Protein AF-F8Q5K2-F1 (afdb_monomer_lite)

Secondary structure (DSSP, 8-state):
------PPP---SPPPP--S-HHHHHHHHHHHHHHHHHTTTTS-SHHHHHHHHHHT--SHHHHHHHHHHHHHHHHTT----HHHHHHHHHHHHTHHHHHHHHHHHHHH----TT--HHHHHHHHHHHHHHHT--HHHHHHHHHHHS-HHHHHHHHHT---PPP---

Structure (mmCIF, N/CA/C/O backbone):
data_AF-F8Q5K2-F1
#
_entry.id   AF-F8Q5K2-F1
#
loop_
_atom_site.group_PDB
_atom_site.id
_atom_site.type_symbol
_atom_site.label_atom_id
_atom_site.label_alt_id
_atom_site.label_comp_id
_atom_site.label_asym_id
_atom_site.label_entity_id
_atom_site.label_seq_id
_atom_site.pdbx_PDB_ins_code
_atom_site.Cartn_x
_atom_site.Cartn_y
_atom_site.Cartn_z
_atom_site.occupancy
_atom_site.B_iso_or_equiv
_atom_site.auth_seq_id
_atom_site.auth_comp_id
_atom_site.auth_asym_id
_atom_site.auth_atom_id
_atom_site.pdbx_PDB_model_num
ATOM 1 N N . MET A 1 1 ? -26.844 -27.153 37.821 1.00 36.22 1 MET A N 1
ATOM 2 C CA . MET A 1 1 ? -26.725 -25.944 36.978 1.00 36.22 1 MET A CA 1
ATOM 3 C C . MET A 1 1 ? -25.448 -26.079 36.167 1.00 36.22 1 MET A C 1
ATOM 5 O O . MET A 1 1 ? -24.372 -26.063 36.750 1.00 36.22 1 MET A O 1
ATOM 9 N N . SER A 1 2 ? -25.559 -26.338 34.866 1.00 37.34 2 SER A N 1
ATOM 10 C CA . SER A 1 2 ? -24.403 -26.544 33.987 1.00 37.34 2 SER A CA 1
ATOM 11 C C . SER A 1 2 ? -23.872 -25.187 33.539 1.00 37.34 2 SER A C 1
ATOM 13 O O . SER A 1 2 ? -24.561 -24.464 32.824 1.00 37.34 2 SER A O 1
ATOM 15 N N . ASN A 1 3 ? -22.671 -24.825 33.986 1.00 33.69 3 ASN A N 1
ATOM 16 C CA . ASN A 1 3 ? -22.015 -23.591 33.572 1.00 33.69 3 ASN A CA 1
ATOM 17 C C . ASN A 1 3 ? -21.376 -23.830 32.197 1.00 33.69 3 ASN A C 1
ATOM 19 O O . ASN A 1 3 ? -20.368 -24.527 32.089 1.00 33.69 3 ASN A O 1
ATOM 23 N N . ALA A 1 4 ? -21.994 -23.301 31.142 1.00 39.66 4 ALA A N 1
ATOM 24 C CA . ALA A 1 4 ? -21.427 -23.326 29.802 1.00 39.66 4 ALA A CA 1
ATOM 25 C C . ALA A 1 4 ? -20.196 -22.409 29.768 1.00 39.66 4 ALA A C 1
ATOM 27 O O . ALA A 1 4 ? -20.305 -21.183 29.822 1.00 39.66 4 ALA A O 1
ATOM 28 N N . THR A 1 5 ? -19.007 -22.999 29.690 1.00 39.06 5 THR A N 1
ATOM 29 C CA . THR A 1 5 ? -17.782 -22.281 29.355 1.00 39.06 5 THR A CA 1
ATOM 30 C C . THR A 1 5 ? -17.888 -21.805 27.910 1.00 39.06 5 THR A C 1
ATOM 32 O O . THR A 1 5 ? -17.757 -22.582 26.968 1.00 39.06 5 THR A O 1
ATOM 35 N N . ALA A 1 6 ? -18.136 -20.509 27.718 1.00 44.00 6 ALA A N 1
ATOM 36 C CA . ALA A 1 6 ? -17.991 -19.881 26.413 1.00 44.00 6 ALA A CA 1
ATOM 37 C C . ALA A 1 6 ? -16.546 -20.093 25.927 1.00 44.00 6 ALA A C 1
ATOM 39 O O . ALA A 1 6 ? -15.592 -19.590 26.529 1.00 44.00 6 ALA A O 1
ATOM 40 N N . SER A 1 7 ? -16.374 -20.872 24.858 1.00 41.06 7 SER A N 1
ATOM 41 C CA . SER A 1 7 ? -15.077 -21.081 24.220 1.00 41.06 7 SER A CA 1
ATOM 42 C C . SER A 1 7 ? -14.538 -19.737 23.730 1.00 41.06 7 SER A C 1
ATOM 44 O O . SER A 1 7 ? -15.182 -19.068 22.918 1.00 41.06 7 SER A O 1
ATOM 46 N N . LYS A 1 8 ? -13.354 -19.331 24.208 1.00 47.12 8 LYS A N 1
ATOM 47 C CA . LYS A 1 8 ? -12.631 -18.183 23.643 1.00 47.12 8 LYS A CA 1
ATOM 48 C C . LYS A 1 8 ? -12.415 -18.445 22.146 1.00 47.12 8 LYS A C 1
ATOM 50 O O . LYS A 1 8 ? -11.935 -19.529 21.817 1.00 47.12 8 LYS A O 1
ATOM 55 N N . PRO A 1 9 ? -12.730 -17.501 21.244 1.00 44.75 9 PRO A N 1
ATOM 56 C CA . PRO A 1 9 ? -12.437 -17.683 19.831 1.00 44.75 9 PRO A CA 1
ATOM 57 C C . PRO A 1 9 ? -10.930 -17.880 19.636 1.00 44.75 9 PRO A C 1
ATOM 59 O O . PRO A 1 9 ? -10.130 -17.023 20.019 1.00 44.75 9 PRO A O 1
ATOM 62 N N . THR A 1 10 ? -10.536 -19.009 19.055 1.00 42.78 10 THR A N 1
ATOM 63 C CA . THR A 1 10 ? -9.164 -19.254 18.609 1.00 42.78 10 THR A CA 1
ATOM 64 C C . THR A 1 10 ? -8.863 -18.291 17.462 1.00 42.78 10 THR A C 1
ATOM 66 O O . THR A 1 10 ? -9.419 -18.439 16.376 1.00 42.78 10 THR A O 1
ATOM 69 N N . MET A 1 11 ? -8.016 -17.281 17.685 1.00 51.00 11 MET A N 1
ATOM 70 C CA . MET A 1 11 ? -7.587 -16.382 16.608 1.00 51.00 11 MET A CA 1
ATOM 71 C C . MET A 1 11 ? -6.722 -17.144 15.604 1.00 51.00 11 MET A C 1
ATOM 73 O O . MET A 1 11 ? -5.598 -17.540 15.913 1.00 51.00 11 MET A O 1
ATOM 77 N N . ILE A 1 12 ? -7.233 -17.303 14.388 1.00 54.97 12 ILE A N 1
ATOM 78 C CA . ILE A 1 12 ? -6.496 -17.834 13.239 1.00 54.97 12 ILE A CA 1
ATOM 79 C C . ILE A 1 12 ? -6.031 -16.644 12.381 1.00 54.97 12 ILE A C 1
ATOM 81 O O . ILE A 1 12 ? -6.771 -15.676 12.199 1.00 54.97 12 ILE A O 1
ATOM 85 N N . GLY A 1 13 ? -4.793 -16.707 11.873 1.00 66.56 13 GLY A N 1
ATOM 86 C CA . GLY A 1 13 ? -4.217 -15.704 10.966 1.00 66.56 13 GLY A CA 1
ATOM 87 C C . GLY A 1 13 ? -3.720 -14.437 11.667 1.00 66.56 13 GLY A C 1
ATOM 88 O O . GLY A 1 13 ? -4.346 -13.392 11.557 1.00 66.56 13 GLY A O 1
ATOM 89 N N . LYS A 1 14 ? -2.601 -14.510 12.401 1.00 87.62 14 LYS A N 1
ATOM 90 C CA . LYS A 1 14 ? -1.980 -13.355 13.081 1.00 87.62 14 LYS A CA 1
ATOM 91 C C . LYS A 1 14 ? -1.641 -12.234 12.078 1.00 87.62 14 LYS A C 1
ATOM 93 O O . LYS A 1 14 ? -1.100 -12.509 11.011 1.00 87.62 14 LYS A O 1
ATOM 98 N N . ILE A 1 15 ? -1.910 -10.981 12.453 1.00 92.50 15 ILE A N 1
ATOM 99 C CA . ILE A 1 15 ? -1.450 -9.805 11.699 1.00 92.50 15 ILE A CA 1
ATOM 100 C C . ILE A 1 15 ? 0.075 -9.693 11.852 1.00 92.50 15 ILE A C 1
ATOM 102 O O . ILE A 1 15 ? 0.604 -9.809 12.960 1.00 92.50 15 ILE A O 1
ATOM 106 N N . ASP A 1 16 ? 0.788 -9.482 10.747 1.00 92.88 16 ASP A N 1
ATOM 107 C CA . ASP A 1 16 ? 2.232 -9.234 10.792 1.00 92.88 16 ASP A CA 1
ATOM 108 C C . ASP A 1 16 ? 2.513 -7.874 11.463 1.00 92.88 16 ASP A C 1
ATOM 110 O O . ASP A 1 16 ? 1.761 -6.915 11.293 1.00 92.88 16 ASP A O 1
ATOM 114 N N . ASP A 1 17 ? 3.609 -7.748 12.212 1.00 95.38 17 ASP A N 1
ATOM 115 C CA . ASP A 1 17 ? 4.033 -6.433 12.703 1.00 95.38 17 ASP A CA 1
ATOM 116 C C . ASP A 1 17 ? 4.572 -5.586 11.532 1.00 95.38 17 ASP A C 1
ATOM 118 O O . ASP A 1 17 ? 5.246 -6.088 10.624 1.00 95.38 17 ASP A O 1
ATOM 122 N N . PHE A 1 18 ? 4.285 -4.283 11.545 1.00 95.31 18 PHE A N 1
ATOM 123 C CA . PHE A 1 18 ? 4.717 -3.356 10.500 1.00 95.31 18 PHE A CA 1
ATOM 124 C C . PHE A 1 18 ? 5.530 -2.208 11.079 1.00 95.31 18 PHE A C 1
ATOM 126 O O . PHE A 1 18 ? 5.024 -1.369 11.815 1.00 95.31 18 PHE A O 1
ATOM 133 N N . ASN A 1 19 ? 6.800 -2.157 10.694 1.00 93.38 19 ASN A N 1
ATOM 134 C CA . ASN A 1 19 ? 7.750 -1.127 11.111 1.00 93.38 19 ASN A CA 1
ATOM 135 C C . ASN A 1 19 ? 7.780 0.088 10.164 1.00 93.38 19 ASN A C 1
ATOM 137 O O . ASN A 1 19 ? 8.555 1.022 10.380 1.00 93.38 19 ASN A O 1
ATOM 141 N N . GLY A 1 20 ? 6.984 0.058 9.087 1.00 89.56 20 GLY A N 1
ATOM 142 C CA . GLY A 1 20 ? 6.951 1.124 8.092 1.00 89.56 20 GLY A CA 1
ATOM 143 C C . GLY A 1 20 ? 7.830 0.922 6.867 1.00 89.56 20 GLY A C 1
ATOM 144 O O . GLY A 1 20 ? 7.862 1.796 5.997 1.00 89.56 20 GLY A O 1
ATOM 145 N N . THR A 1 21 ? 8.535 -0.210 6.762 1.00 86.00 21 THR A N 1
ATOM 146 C CA . THR A 1 21 ? 9.355 -0.493 5.581 1.00 86.00 21 THR A CA 1
ATOM 147 C C . THR A 1 21 ? 8.457 -0.857 4.389 1.00 86.00 21 THR A C 1
ATOM 149 O O . THR A 1 21 ? 7.624 -1.761 4.490 1.00 86.00 21 THR A O 1
ATOM 152 N N . PRO A 1 22 ? 8.576 -0.164 3.246 1.00 78.75 22 PRO A N 1
ATOM 153 C CA . PRO A 1 22 ? 7.629 -0.336 2.147 1.00 78.75 22 PRO A CA 1
ATOM 154 C C . PRO A 1 22 ? 7.581 -1.719 1.477 1.00 78.75 22 PRO A C 1
ATOM 156 O O . PRO A 1 22 ? 6.558 -2.079 0.897 1.00 78.75 22 PRO A O 1
ATOM 159 N N . ASP A 1 23 ? 8.664 -2.493 1.537 1.00 77.00 23 ASP A N 1
ATOM 160 C CA . ASP A 1 23 ? 8.742 -3.891 1.083 1.00 77.00 23 ASP A CA 1
ATOM 161 C C . ASP A 1 23 ? 7.809 -4.814 1.890 1.00 77.00 23 ASP A C 1
ATOM 163 O O . ASP A 1 23 ? 7.199 -5.732 1.341 1.00 77.00 23 ASP A O 1
ATOM 167 N N . LYS A 1 24 ? 7.615 -4.515 3.179 1.00 85.25 24 LYS A N 1
ATOM 168 C CA . LYS A 1 24 ? 6.713 -5.244 4.080 1.00 85.25 24 LYS A CA 1
ATOM 169 C C . LYS A 1 24 ? 5.259 -4.790 3.984 1.00 85.25 24 LYS A C 1
ATOM 171 O O . LYS A 1 24 ? 4.374 -5.503 4.452 1.00 85.25 24 LYS A O 1
ATOM 176 N N . ALA A 1 25 ? 4.980 -3.645 3.356 1.00 88.44 25 ALA A N 1
ATOM 177 C CA . ALA A 1 25 ? 3.636 -3.066 3.326 1.00 88.44 25 ALA A CA 1
ATOM 178 C C . ALA A 1 25 ? 2.614 -3.994 2.652 1.00 88.44 25 ALA A C 1
ATOM 180 O O . ALA A 1 25 ? 1.512 -4.168 3.161 1.00 88.44 25 ALA A O 1
ATOM 181 N N . GLN A 1 26 ? 2.974 -4.637 1.534 1.00 84.06 26 GLN A N 1
ATOM 182 C CA . GLN A 1 26 ? 2.058 -5.554 0.845 1.00 84.06 26 GLN A CA 1
ATOM 183 C C . GLN A 1 26 ? 1.760 -6.802 1.682 1.00 84.06 26 GLN A C 1
ATOM 185 O O . GLN A 1 26 ? 0.612 -7.237 1.753 1.00 84.06 26 GLN A O 1
ATOM 190 N N . ARG A 1 27 ? 2.783 -7.356 2.338 1.00 83.88 27 ARG A N 1
ATOM 191 C CA . ARG A 1 27 ? 2.630 -8.499 3.240 1.00 83.88 27 ARG A CA 1
ATOM 192 C C . ARG A 1 27 ? 1.721 -8.149 4.421 1.00 83.88 27 ARG A C 1
ATOM 194 O O . ARG A 1 27 ? 0.794 -8.894 4.722 1.00 83.88 27 ARG A O 1
ATOM 201 N N . TRP A 1 28 ? 1.913 -6.971 5.005 1.00 92.88 28 TRP A N 1
ATOM 202 C CA . TRP A 1 28 ? 1.061 -6.473 6.077 1.00 92.88 28 TRP A CA 1
ATOM 203 C C . TRP A 1 28 ? -0.411 -6.323 5.649 1.00 92.88 28 TRP A C 1
ATOM 205 O O . TRP A 1 28 ? -1.307 -6.806 6.344 1.00 92.88 28 TRP A O 1
ATOM 215 N N . ILE A 1 29 ? -0.670 -5.746 4.467 1.00 90.25 29 ILE A N 1
ATOM 216 C CA . ILE A 1 29 ? -2.022 -5.630 3.885 1.00 90.25 29 ILE A CA 1
ATOM 217 C C . ILE A 1 29 ? -2.686 -7.009 3.748 1.00 90.25 29 ILE A C 1
ATOM 219 O O . ILE A 1 29 ? -3.844 -7.180 4.120 1.00 90.25 29 ILE A O 1
ATOM 223 N N . LEU A 1 30 ? -1.962 -8.005 3.233 1.00 84.50 30 LEU A N 1
ATOM 224 C CA . LEU A 1 30 ? -2.498 -9.360 3.087 1.00 84.50 30 LEU A CA 1
ATOM 225 C C . LEU A 1 30 ? -2.819 -9.989 4.449 1.00 84.50 30 LEU A C 1
ATOM 227 O O . LEU A 1 30 ? -3.897 -10.558 4.610 1.00 84.50 30 LEU A O 1
ATOM 231 N N . SER A 1 31 ? -1.930 -9.833 5.437 1.00 89.44 31 SER A N 1
ATOM 232 C CA . SER A 1 31 ? -2.145 -10.369 6.788 1.00 89.44 31 SER A CA 1
ATOM 233 C C . SER A 1 31 ? -3.357 -9.740 7.491 1.00 89.44 31 SER A C 1
ATOM 235 O O . SER A 1 31 ? -4.124 -10.450 8.134 1.00 89.44 31 SER A O 1
ATOM 237 N N . THR A 1 32 ? -3.582 -8.430 7.323 1.00 93.06 32 THR A N 1
ATOM 238 C CA . THR A 1 32 ? -4.735 -7.726 7.916 1.00 93.06 32 THR A CA 1
ATOM 239 C C . THR A 1 32 ? -6.053 -8.142 7.275 1.00 93.06 32 THR A C 1
ATOM 241 O O . THR A 1 32 ? -7.007 -8.421 7.998 1.00 93.06 32 THR A O 1
ATOM 244 N N . ASN A 1 33 ? -6.104 -8.252 5.944 1.00 89.38 33 ASN A N 1
ATOM 245 C CA . ASN A 1 33 ? -7.299 -8.726 5.243 1.00 89.38 33 ASN A CA 1
ATOM 246 C C . ASN A 1 33 ? -7.656 -10.155 5.665 1.00 89.38 33 ASN A C 1
ATOM 248 O O . ASN A 1 33 ? -8.769 -10.388 6.124 1.00 89.38 33 ASN A O 1
ATOM 252 N N . LEU A 1 34 ? -6.686 -11.077 5.623 1.00 85.88 34 LEU A N 1
ATOM 253 C CA . LEU A 1 34 ? -6.892 -12.461 6.054 1.00 85.88 34 LEU A CA 1
ATOM 254 C C . LEU A 1 34 ? -7.398 -12.535 7.501 1.00 85.88 34 LEU A C 1
ATOM 256 O O . LEU A 1 34 ? -8.348 -13.261 7.794 1.00 85.88 34 LEU A O 1
ATOM 260 N N . HIS A 1 35 ? -6.788 -11.760 8.403 1.00 90.12 35 HIS A N 1
ATOM 261 C CA . HIS A 1 35 ? -7.199 -11.715 9.800 1.00 90.12 35 HIS A CA 1
ATOM 262 C C . HIS A 1 35 ? -8.652 -11.254 9.948 1.00 90.12 35 HIS A C 1
ATOM 264 O O . HIS A 1 35 ? -9.419 -11.875 10.681 1.00 90.12 35 HIS A O 1
ATOM 270 N N . PHE A 1 36 ? -9.060 -10.187 9.261 1.00 92.31 36 PHE A N 1
ATOM 271 C CA . PHE A 1 36 ? -10.422 -9.663 9.382 1.00 92.31 36 PHE A CA 1
ATOM 272 C C . PHE A 1 36 ? -11.472 -10.505 8.680 1.00 92.31 36 PHE A C 1
ATOM 274 O O . PHE A 1 36 ? -12.600 -10.543 9.165 1.00 92.31 36 PHE A O 1
ATOM 281 N N . ASP A 1 37 ? -11.112 -11.195 7.604 1.00 87.75 37 ASP A N 1
ATOM 282 C CA . ASP A 1 37 ? -12.023 -12.094 6.902 1.00 87.75 37 ASP A CA 1
ATOM 283 C C . ASP A 1 37 ? -12.350 -13.315 7.767 1.00 87.75 37 ASP A C 1
ATOM 285 O O . ASP A 1 37 ? -13.522 -13.658 7.939 1.00 87.75 37 ASP A O 1
ATOM 289 N N . ILE A 1 38 ? -11.331 -13.918 8.392 1.00 85.94 38 ILE A N 1
ATOM 290 C CA . ILE A 1 38 ? -11.502 -15.083 9.272 1.00 85.94 38 ILE A CA 1
ATOM 291 C C . ILE A 1 38 ? -12.177 -14.694 10.593 1.00 85.94 38 ILE A C 1
ATOM 293 O O . ILE A 1 38 ? -13.037 -15.414 11.094 1.00 85.94 38 ILE A O 1
ATOM 297 N N . ASN A 1 39 ? -11.815 -13.543 11.164 1.00 88.06 39 ASN A N 1
ATOM 298 C CA . ASN A 1 39 ? -12.299 -13.092 12.471 1.00 88.06 39 ASN A CA 1
ATOM 299 C C . ASN A 1 39 ? -13.437 -12.055 12.340 1.00 88.06 39 ASN A C 1
ATOM 301 O O . ASN A 1 39 ? -13.574 -11.158 13.179 1.00 88.06 39 ASN A O 1
ATOM 305 N N . ASN A 1 40 ? -14.249 -12.145 11.280 1.00 88.75 40 ASN A N 1
ATOM 306 C CA . ASN A 1 40 ? -15.236 -11.121 10.913 1.00 88.75 40 ASN A CA 1
ATOM 307 C C . ASN A 1 40 ? -16.318 -10.874 11.983 1.00 88.75 40 ASN A C 1
ATOM 309 O O . ASN A 1 40 ? -16.773 -9.741 12.143 1.00 88.75 40 ASN A O 1
ATOM 313 N N . THR A 1 41 ? -16.671 -11.889 12.776 1.00 92.38 41 THR A N 1
ATOM 314 C CA . THR A 1 41 ? -17.640 -11.775 13.875 1.00 92.38 41 THR A CA 1
ATOM 315 C C . THR A 1 41 ? -17.090 -10.936 15.030 1.00 92.38 41 THR A C 1
ATOM 317 O O . THR A 1 41 ? -17.832 -10.202 15.683 1.00 92.38 41 THR A O 1
ATOM 320 N N . ILE A 1 42 ? -15.772 -10.981 15.249 1.00 92.06 42 ILE A N 1
ATOM 321 C CA . ILE A 1 42 ? -15.062 -10.200 16.269 1.00 92.06 42 ILE A CA 1
ATOM 322 C C . ILE A 1 42 ? -14.845 -8.770 15.762 1.00 92.06 42 ILE A C 1
ATOM 324 O O . ILE A 1 42 ? -15.202 -7.797 16.441 1.00 92.06 42 ILE A O 1
ATOM 328 N N . TYR A 1 43 ? -14.300 -8.642 14.550 1.00 93.31 43 TYR A N 1
ATOM 329 C CA . TYR A 1 43 ? -13.970 -7.378 13.884 1.00 93.31 43 TYR A CA 1
ATOM 330 C C . TYR A 1 43 ? -15.088 -6.913 12.949 1.00 93.31 43 TYR A C 1
ATOM 332 O O . TYR A 1 43 ? -14.864 -6.555 11.794 1.00 93.31 43 TYR A O 1
ATOM 340 N N . ASN A 1 44 ? -16.300 -6.875 13.491 1.00 94.19 44 ASN A N 1
ATOM 341 C CA . ASN A 1 44 ? -17.530 -6.531 12.781 1.00 94.19 44 ASN A CA 1
ATOM 342 C C . ASN A 1 44 ? -17.755 -5.020 12.570 1.00 94.19 44 ASN A C 1
ATOM 344 O O . ASN A 1 44 ? -18.842 -4.612 12.174 1.00 94.19 44 ASN A O 1
ATOM 348 N N . SER A 1 45 ? -16.761 -4.172 12.851 1.00 96.44 45 SER A N 1
ATOM 349 C CA . SER A 1 45 ? -16.846 -2.729 12.609 1.00 96.44 45 SER A CA 1
ATOM 350 C C . SER A 1 45 ? -15.514 -2.139 12.168 1.00 96.44 45 SER A C 1
ATOM 352 O O . SER A 1 45 ? -14.442 -2.598 12.577 1.00 96.44 45 SER A O 1
ATOM 354 N N . ASP A 1 46 ? -15.583 -1.069 11.376 1.00 97.19 46 ASP A N 1
ATOM 355 C CA . ASP A 1 46 ? -14.398 -0.374 10.871 1.00 97.19 46 ASP A CA 1
ATOM 356 C C . ASP A 1 46 ? -13.518 0.159 12.002 1.00 97.19 46 ASP A C 1
ATOM 358 O O . ASP A 1 46 ? -12.304 -0.031 11.981 1.00 97.19 46 ASP A O 1
ATOM 362 N N . LYS A 1 47 ? -14.123 0.716 13.060 1.00 96.06 47 LYS A N 1
ATOM 363 C CA . LYS A 1 47 ? -13.398 1.159 14.260 1.00 96.06 47 LYS A CA 1
ATOM 364 C C . LYS A 1 47 ? -12.521 0.049 14.842 1.00 96.06 47 LYS A C 1
ATOM 366 O O . LYS A 1 47 ? -11.360 0.299 15.159 1.00 96.06 47 LYS A O 1
ATOM 371 N N . LYS A 1 48 ? -13.049 -1.175 14.975 1.00 96.25 48 LYS A N 1
ATOM 372 C CA . LYS A 1 48 ? -12.288 -2.312 15.514 1.00 96.25 48 LYS A CA 1
ATOM 373 C C . LYS A 1 48 ? -11.144 -2.711 14.581 1.00 96.25 48 LYS A C 1
ATOM 375 O O . LYS A 1 48 ? -10.028 -2.892 15.063 1.00 96.25 48 LYS A O 1
ATOM 380 N N . LYS A 1 49 ? -11.405 -2.803 13.270 1.00 97.06 49 LYS A N 1
ATOM 381 C CA . LYS A 1 49 ? -10.392 -3.131 12.247 1.00 97.06 49 LYS A CA 1
ATOM 382 C C . LYS A 1 49 ? -9.255 -2.108 12.221 1.00 97.06 49 LYS A C 1
ATOM 384 O O . LYS A 1 49 ? -8.084 -2.471 12.266 1.00 97.06 49 LYS A O 1
ATOM 389 N N . VAL A 1 50 ? -9.590 -0.820 12.223 1.00 97.88 50 VAL A N 1
ATOM 390 C CA . VAL A 1 50 ? -8.608 0.273 12.235 1.00 97.88 50 VAL A CA 1
ATOM 391 C C . VAL A 1 50 ? -7.781 0.248 13.518 1.00 97.88 50 VAL A C 1
ATOM 393 O O . VAL A 1 50 ? -6.555 0.310 13.458 1.00 97.88 50 VAL A O 1
ATOM 396 N N . TYR A 1 51 ? -8.429 0.118 14.679 1.00 95.88 51 TYR A N 1
ATOM 397 C CA . TYR A 1 51 ? -7.731 0.127 15.964 1.00 95.88 51 TYR A CA 1
ATOM 398 C C . TYR A 1 51 ? -6.740 -1.031 16.087 1.00 95.88 51 TYR A C 1
ATOM 400 O O . TYR A 1 51 ? -5.587 -0.826 16.471 1.00 95.88 51 TYR A O 1
ATOM 408 N N . ILE A 1 52 ? -7.167 -2.247 15.736 1.00 95.94 52 ILE A N 1
ATOM 409 C CA . ILE A 1 52 ? -6.286 -3.406 15.828 1.00 95.94 52 ILE A CA 1
ATOM 410 C C . ILE A 1 52 ? -5.163 -3.325 14.791 1.00 95.94 52 ILE A C 1
ATOM 412 O O . ILE A 1 52 ? -4.021 -3.564 15.159 1.00 95.94 52 ILE A O 1
ATOM 416 N N . ALA A 1 53 ? -5.421 -2.882 13.557 1.00 97.31 53 ALA A N 1
ATOM 417 C CA . ALA A 1 53 ? -4.371 -2.688 12.556 1.00 97.31 53 ALA A CA 1
ATOM 418 C C . ALA A 1 53 ? -3.288 -1.705 13.041 1.00 97.31 53 ALA A C 1
ATOM 420 O O . ALA A 1 53 ? -2.097 -2.007 12.976 1.00 97.31 53 ALA A O 1
ATOM 421 N N . LEU A 1 54 ? -3.695 -0.566 13.611 1.00 97.50 54 LEU A N 1
ATOM 422 C CA . LEU A 1 54 ? -2.784 0.411 14.216 1.00 97.50 54 LEU A CA 1
ATOM 423 C C . LEU A 1 54 ? -1.958 -0.183 15.368 1.00 97.50 54 LEU A C 1
ATOM 425 O O . LEU A 1 54 ? -0.797 0.188 15.540 1.00 97.50 54 LEU A O 1
ATOM 429 N N . SER A 1 55 ? -2.521 -1.123 16.134 1.00 96.38 55 SER A N 1
ATOM 430 C CA . SER A 1 55 ? -1.821 -1.765 17.253 1.00 96.38 55 SER A CA 1
ATOM 431 C C . SER A 1 55 ? -0.650 -2.658 16.828 1.00 96.38 55 SER A C 1
ATOM 433 O O . SER A 1 55 ? 0.230 -2.891 17.647 1.00 96.38 55 SER A O 1
ATOM 435 N N . TYR A 1 56 ? -0.599 -3.117 15.570 1.00 97.19 56 TYR A N 1
ATOM 436 C CA . TYR A 1 56 ? 0.519 -3.893 15.001 1.00 97.19 56 TYR A CA 1
ATOM 437 C C . TYR A 1 56 ? 1.608 -3.012 14.360 1.00 97.19 56 TYR A C 1
ATOM 439 O O . TYR A 1 56 ? 2.589 -3.512 13.814 1.00 97.19 56 TYR A O 1
ATOM 447 N N . MET A 1 57 ? 1.470 -1.688 14.443 1.00 97.12 57 MET A N 1
ATOM 448 C CA . MET A 1 57 ? 2.481 -0.724 14.011 1.00 97.12 57 MET A CA 1
ATOM 449 C C . MET A 1 57 ? 3.253 -0.211 15.226 1.00 97.12 57 MET A C 1
ATOM 451 O O . MET A 1 57 ? 3.010 0.898 15.695 1.00 97.12 57 MET A O 1
ATOM 455 N N . LYS A 1 58 ? 4.116 -1.055 15.796 1.00 93.62 58 LYS A N 1
ATOM 456 C CA . LYS A 1 58 ? 4.756 -0.800 17.103 1.00 93.62 58 LYS A CA 1
ATOM 457 C C . LYS A 1 58 ? 6.161 -0.219 17.005 1.00 93.62 58 LYS A C 1
ATOM 459 O O . LYS A 1 58 ? 6.601 0.430 17.945 1.00 93.62 58 LYS A O 1
ATOM 464 N N . ASP A 1 59 ? 6.812 -0.394 15.856 1.00 92.50 59 ASP A N 1
ATOM 465 C CA . ASP A 1 59 ? 8.210 -0.026 15.645 1.00 92.50 59 ASP A CA 1
ATOM 466 C C . ASP A 1 59 ? 8.396 0.899 14.435 1.00 92.50 59 ASP A C 1
ATOM 468 O O . ASP A 1 59 ? 7.507 1.072 13.594 1.00 92.50 59 ASP A O 1
ATOM 472 N N . GLY A 1 60 ? 9.591 1.484 14.337 1.00 92.25 60 GLY A N 1
ATOM 473 C CA . GLY A 1 60 ? 10.004 2.315 13.209 1.00 92.25 60 GLY A CA 1
ATOM 474 C C . GLY A 1 60 ? 9.117 3.545 12.991 1.00 92.25 60 GLY A C 1
ATOM 475 O O . GLY A 1 60 ? 8.483 4.063 13.910 1.00 92.25 60 GLY A O 1
ATOM 476 N N . ASN A 1 61 ? 9.067 4.040 11.752 1.00 91.56 61 ASN A N 1
ATOM 477 C CA . ASN A 1 61 ? 8.264 5.226 11.433 1.00 91.56 61 ASN A CA 1
ATOM 478 C C . ASN A 1 61 ? 6.745 4.936 11.463 1.00 91.56 61 ASN A C 1
ATOM 480 O O . ASN A 1 61 ? 5.946 5.862 11.632 1.00 91.56 61 ASN A O 1
ATOM 484 N N . ALA A 1 62 ? 6.342 3.661 11.370 1.00 95.25 62 ALA A N 1
ATOM 485 C CA . ALA A 1 62 ? 4.950 3.248 11.484 1.00 95.25 62 ALA A CA 1
ATOM 486 C C . ALA A 1 62 ? 4.406 3.442 12.904 1.00 95.25 62 ALA A C 1
ATOM 488 O O . ALA A 1 62 ? 3.242 3.812 13.041 1.00 95.25 62 ALA A O 1
ATOM 489 N N . ALA A 1 63 ? 5.239 3.299 13.941 1.00 96.88 63 ALA A N 1
ATOM 490 C CA . ALA A 1 63 ? 4.858 3.604 15.321 1.00 96.88 63 ALA A CA 1
ATOM 491 C C . ALA A 1 63 ? 4.412 5.061 15.490 1.00 96.88 63 ALA A C 1
ATOM 493 O O . ALA A 1 63 ? 3.314 5.341 15.981 1.00 96.88 63 ALA A O 1
ATOM 494 N N . SER A 1 64 ? 5.233 6.001 15.014 1.00 96.69 64 SER A N 1
ATOM 495 C CA . SER A 1 64 ? 4.927 7.434 15.065 1.00 96.69 64 SER A CA 1
ATOM 496 C C . SER A 1 64 ? 3.678 7.777 14.254 1.00 96.69 64 SER A C 1
ATOM 498 O O . SER A 1 64 ? 2.809 8.510 14.731 1.00 96.69 64 SER A O 1
ATOM 500 N N . TRP A 1 65 ? 3.547 7.209 13.051 1.00 96.12 65 TRP A N 1
ATOM 501 C CA . TRP A 1 65 ? 2.361 7.389 12.211 1.00 96.12 65 TRP A CA 1
ATOM 502 C C . TRP A 1 65 ? 1.096 6.848 12.886 1.00 96.12 65 TRP A C 1
ATOM 504 O O . TRP A 1 65 ? 0.069 7.529 12.913 1.00 96.12 65 TRP A O 1
ATOM 514 N N . SER A 1 66 ? 1.180 5.656 13.480 1.00 97.44 66 SER A N 1
ATOM 515 C CA . SER A 1 66 ? 0.073 5.007 14.179 1.00 97.44 66 SER A CA 1
ATOM 516 C C . SER A 1 66 ? -0.401 5.838 15.366 1.00 97.44 66 SER A C 1
ATOM 518 O O . SER A 1 66 ? -1.593 6.136 15.482 1.00 97.44 66 SER A O 1
ATOM 520 N N . LYS A 1 67 ? 0.540 6.316 16.191 1.00 97.31 67 LYS A N 1
ATOM 521 C CA . LYS A 1 67 ? 0.252 7.205 17.321 1.00 97.31 67 LYS A CA 1
ATOM 522 C C . LYS A 1 67 ? -0.449 8.484 16.864 1.00 97.31 67 LYS A C 1
ATOM 524 O O . LYS A 1 67 ? -1.486 8.829 17.423 1.00 97.31 67 LYS A O 1
ATOM 529 N N . ALA A 1 68 ? 0.053 9.138 15.814 1.00 97.25 68 ALA A N 1
ATOM 530 C CA . ALA A 1 68 ? -0.556 10.352 15.271 1.00 97.25 68 ALA A CA 1
ATOM 531 C C . ALA A 1 68 ? -1.992 10.116 14.768 1.00 97.25 68 ALA A C 1
ATOM 533 O O . ALA A 1 68 ? -2.894 10.894 15.078 1.00 97.25 68 ALA A O 1
ATOM 534 N N . LYS A 1 69 ? -2.238 9.022 14.033 1.00 97.12 69 LYS A N 1
ATOM 535 C CA . LYS A 1 69 ? -3.592 8.658 13.581 1.00 97.12 69 LYS A CA 1
ATOM 536 C C . LYS A 1 69 ? -4.525 8.364 14.750 1.00 97.12 69 LYS A C 1
ATOM 538 O O . LYS A 1 69 ? -5.646 8.865 14.765 1.00 97.12 69 LYS A O 1
ATOM 543 N N . MET A 1 70 ? -4.056 7.607 15.740 1.00 95.94 70 MET A N 1
ATOM 544 C CA . MET A 1 70 ? -4.840 7.274 16.926 1.00 95.94 70 MET A CA 1
ATOM 545 C C . MET A 1 70 ? -5.236 8.525 17.721 1.00 95.94 70 MET A C 1
ATOM 547 O O . MET A 1 70 ? -6.380 8.615 18.162 1.00 95.94 70 MET A O 1
ATOM 551 N N . THR A 1 71 ? -4.329 9.498 17.869 1.00 97.00 71 THR A N 1
ATOM 552 C CA . THR A 1 71 ? -4.625 10.800 18.491 1.00 97.00 71 THR A CA 1
ATOM 553 C C . THR A 1 71 ? -5.749 11.517 17.746 1.00 97.00 71 THR A C 1
ATOM 555 O O . THR A 1 71 ? -6.778 11.812 18.348 1.00 97.00 71 THR A O 1
ATOM 558 N N . ILE A 1 72 ? -5.626 11.672 16.422 1.00 95.81 72 ILE A N 1
ATOM 559 C CA . ILE A 1 72 ? -6.639 12.344 15.589 1.00 95.81 72 ILE A CA 1
ATOM 560 C C . ILE A 1 72 ? -8.011 11.663 15.704 1.00 95.81 72 ILE A C 1
ATOM 562 O O . ILE A 1 72 ? -9.035 12.336 15.820 1.00 95.81 72 ILE A O 1
ATOM 566 N N . TYR A 1 73 ? -8.060 10.329 15.653 1.00 95.12 73 TYR A N 1
ATOM 567 C CA . TYR A 1 73 ? -9.328 9.591 15.706 1.00 95.12 73 TYR A CA 1
ATOM 568 C C . TYR A 1 73 ? -9.992 9.664 17.082 1.00 95.12 73 TYR A C 1
ATOM 570 O O . TYR A 1 73 ? -11.220 9.711 17.170 1.00 95.12 73 TYR A O 1
ATOM 578 N N . LYS A 1 74 ? -9.193 9.702 18.156 1.00 93.19 74 LYS A N 1
ATOM 579 C CA . LYS A 1 74 ? -9.693 9.891 19.522 1.00 93.19 74 LYS A CA 1
ATOM 580 C C . LYS A 1 74 ? -10.226 11.304 19.735 1.00 93.19 74 LYS A C 1
ATOM 582 O O . LYS A 1 74 ? -11.346 11.436 20.212 1.00 93.19 74 LYS A O 1
ATOM 587 N N . GLU A 1 75 ? -9.479 12.329 19.330 1.00 95.19 75 GLU A N 1
ATOM 588 C CA . GLU A 1 75 ? -9.890 13.736 19.454 1.00 95.19 75 GLU A CA 1
ATOM 589 C C . GLU A 1 75 ? -11.192 14.025 18.700 1.00 95.19 75 GLU A C 1
ATOM 591 O O . GLU A 1 75 ? -12.079 14.696 19.218 1.00 95.19 75 GLU A O 1
ATOM 596 N N . LYS A 1 76 ? -11.346 13.466 17.495 1.00 93.56 76 LYS A N 1
ATOM 597 C CA . LYS A 1 76 ? -12.562 13.630 16.681 1.00 93.56 76 LYS A CA 1
ATOM 598 C C . LYS A 1 76 ? -13.704 12.691 17.072 1.00 93.56 76 LYS A C 1
ATOM 600 O O . LYS A 1 76 ? -14.764 12.747 16.451 1.00 93.56 76 LYS A O 1
ATOM 605 N N . ASN A 1 77 ? -13.464 11.765 18.003 1.00 92.25 77 ASN A N 1
ATOM 606 C CA . ASN A 1 77 ? -14.342 10.634 18.315 1.00 92.25 77 ASN A CA 1
ATOM 607 C C . ASN A 1 77 ? -14.893 9.916 17.060 1.00 92.25 77 ASN A C 1
ATOM 609 O O . ASN A 1 77 ? -16.018 9.424 17.039 1.00 92.25 77 ASN A O 1
ATOM 613 N N . THR A 1 78 ? -14.103 9.879 15.985 1.00 94.06 78 THR A N 1
ATOM 614 C CA . THR A 1 78 ? -14.534 9.416 14.662 1.00 94.06 78 THR A CA 1
ATOM 615 C C . THR A 1 78 ? -13.416 8.602 14.032 1.00 94.06 78 THR A C 1
ATOM 617 O O . THR A 1 78 ? -12.272 9.052 13.954 1.00 94.06 78 THR A O 1
ATOM 620 N N . TYR A 1 79 ? -13.757 7.400 13.568 1.00 94.56 79 TYR A N 1
ATOM 621 C CA . TYR A 1 79 ? -12.837 6.494 12.885 1.00 94.56 79 TYR A CA 1
ATOM 622 C C . TYR A 1 79 ? -13.189 6.437 11.397 1.00 94.56 79 TYR A C 1
ATOM 624 O O . TYR A 1 79 ? -14.373 6.473 11.060 1.00 94.56 79 TYR A O 1
ATOM 632 N N . PRO A 1 80 ? -12.187 6.351 10.506 1.00 97.38 80 PRO A N 1
ATOM 633 C CA . PRO A 1 80 ? -12.442 6.168 9.085 1.00 97.38 80 PRO A CA 1
ATOM 634 C C . PRO A 1 80 ? -13.052 4.790 8.822 1.00 97.38 80 PRO A C 1
ATOM 636 O O . PRO A 1 80 ? -12.903 3.867 9.630 1.00 97.38 80 PRO A O 1
ATOM 639 N N . THR A 1 81 ? -13.655 4.633 7.645 1.00 98.06 81 THR A N 1
ATOM 640 C CA . THR A 1 81 ? -13.960 3.300 7.121 1.00 98.06 81 THR A CA 1
ATOM 641 C C . THR A 1 81 ? -12.668 2.496 6.949 1.00 98.06 81 THR A C 1
ATOM 643 O O . THR A 1 81 ? -11.580 3.069 6.789 1.00 98.06 81 THR A O 1
ATOM 646 N N . TRP A 1 82 ? -12.754 1.161 6.940 1.00 96.88 82 TRP A N 1
ATOM 647 C CA . TRP A 1 82 ? -11.578 0.329 6.665 1.00 96.88 82 TRP A CA 1
ATOM 648 C C . TRP A 1 82 ? -10.954 0.670 5.301 1.00 96.88 82 TRP A C 1
ATOM 650 O O . TRP A 1 82 ? -9.731 0.763 5.177 1.00 96.88 82 TRP A O 1
ATOM 660 N N . ALA A 1 83 ? -11.784 0.949 4.292 1.00 95.88 83 ALA A N 1
ATOM 661 C CA . ALA A 1 83 ? -11.334 1.337 2.958 1.00 95.88 83 ALA A CA 1
ATOM 662 C C . ALA A 1 83 ? -10.538 2.658 2.961 1.00 95.88 83 ALA A C 1
ATOM 664 O O . ALA A 1 83 ? -9.446 2.727 2.387 1.00 95.88 83 ALA A O 1
ATOM 665 N N . ASP A 1 84 ? -11.030 3.691 3.651 1.00 97.75 84 ASP A N 1
ATOM 666 C CA . ASP A 1 84 ? -10.355 4.995 3.732 1.00 97.75 84 ASP A CA 1
ATOM 667 C C . ASP A 1 84 ? -9.052 4.930 4.533 1.00 97.75 84 ASP A C 1
ATOM 669 O O . ASP A 1 84 ? -8.046 5.568 4.181 1.00 97.75 84 ASP A O 1
ATOM 673 N N . PHE A 1 85 ? -9.035 4.118 5.591 1.00 97.44 85 PHE A N 1
ATOM 674 C CA . PHE A 1 85 ? -7.811 3.820 6.322 1.00 97.44 85 PHE A CA 1
ATOM 675 C C . PHE A 1 85 ? -6.767 3.179 5.401 1.00 97.44 85 PHE A C 1
ATOM 677 O O . PHE A 1 85 ? -5.638 3.669 5.321 1.00 97.44 85 PHE A O 1
ATOM 684 N N . MET A 1 86 ? -7.146 2.148 4.641 1.00 95.31 86 MET A N 1
ATOM 685 C CA . MET A 1 86 ? -6.235 1.443 3.733 1.00 95.31 86 MET A CA 1
ATOM 686 C C . MET A 1 86 ? -5.740 2.322 2.586 1.00 95.31 86 MET A C 1
ATOM 688 O O . MET A 1 86 ? -4.571 2.225 2.193 1.00 95.31 86 MET A O 1
ATOM 692 N N . LYS A 1 87 ? -6.577 3.237 2.089 1.00 94.00 87 LYS A N 1
ATOM 693 C CA . LYS A 1 87 ? -6.166 4.273 1.132 1.00 94.00 87 LYS A CA 1
ATOM 694 C C . LYS A 1 87 ? -5.075 5.168 1.726 1.00 94.00 87 LYS A C 1
ATOM 696 O O . LYS A 1 87 ? -4.032 5.368 1.102 1.00 94.00 87 LYS A O 1
ATOM 701 N N . THR A 1 88 ? -5.277 5.647 2.952 1.00 94.69 88 THR A N 1
ATOM 702 C CA . THR A 1 88 ? -4.316 6.509 3.663 1.00 94.69 88 THR A CA 1
ATOM 703 C C . THR A 1 88 ? -3.009 5.775 3.977 1.00 94.69 88 THR A C 1
ATOM 705 O O . THR A 1 88 ? -1.921 6.324 3.778 1.00 94.69 88 THR A O 1
ATOM 708 N N . PHE A 1 89 ? -3.100 4.524 4.433 1.00 94.00 89 PHE A N 1
ATOM 709 C CA . PHE A 1 89 ? -1.955 3.649 4.679 1.00 94.00 89 PHE A CA 1
ATOM 710 C C . PHE A 1 89 ? -1.132 3.445 3.403 1.00 94.00 89 PHE A C 1
ATOM 712 O O . PHE A 1 89 ? 0.074 3.683 3.378 1.00 94.00 89 PHE A O 1
ATOM 719 N N . THR A 1 90 ? -1.800 3.077 2.309 1.00 90.25 90 THR A N 1
ATOM 720 C CA . THR A 1 90 ? -1.167 2.834 1.007 1.00 90.25 90 THR A CA 1
ATOM 721 C C . THR A 1 90 ? -0.454 4.079 0.483 1.00 90.25 90 THR A C 1
ATOM 723 O O . THR A 1 90 ? 0.663 3.979 -0.036 1.00 90.25 90 THR A O 1
ATOM 726 N N . ALA A 1 91 ? -1.067 5.252 0.643 1.00 88.75 91 ALA A N 1
ATOM 727 C CA . ALA A 1 91 ? -0.447 6.519 0.275 1.00 88.75 91 ALA A CA 1
ATOM 728 C C . ALA A 1 91 ? 0.807 6.816 1.111 1.00 88.75 91 ALA A C 1
ATOM 730 O O . ALA A 1 91 ? 1.807 7.275 0.563 1.00 88.75 91 ALA A O 1
ATOM 731 N N . SER A 1 92 ? 0.774 6.496 2.407 1.00 89.38 92 SER A N 1
ATOM 732 C CA . SER A 1 92 ? 1.872 6.772 3.341 1.00 89.38 92 SER A CA 1
ATOM 733 C C . SER A 1 92 ? 3.066 5.831 3.142 1.00 89.38 92 SER A C 1
ATOM 735 O O . SER A 1 92 ? 4.208 6.277 3.176 1.00 89.38 92 SER A O 1
ATOM 737 N N . PHE A 1 93 ? 2.818 4.539 2.903 1.00 87.75 93 PHE A N 1
ATOM 738 C CA . PHE A 1 93 ? 3.872 3.518 2.974 1.00 87.75 93 PHE A CA 1
ATOM 739 C C . PHE A 1 93 ? 4.163 2.780 1.667 1.00 87.75 93 PHE A C 1
ATOM 741 O O . PHE A 1 93 ? 5.217 2.163 1.547 1.00 87.75 93 PHE A O 1
ATOM 748 N N . ARG A 1 94 ? 3.270 2.821 0.670 1.00 75.25 94 ARG A N 1
ATOM 749 C CA . ARG A 1 94 ? 3.448 2.057 -0.579 1.00 75.25 94 ARG A CA 1
ATOM 750 C C . ARG A 1 94 ? 3.831 2.938 -1.762 1.00 75.25 94 ARG A C 1
ATOM 752 O O . ARG A 1 94 ? 4.661 2.537 -2.573 1.00 75.25 94 ARG A O 1
ATOM 759 N N . MET A 1 95 ? 3.255 4.135 -1.877 1.00 68.69 95 MET A N 1
ATOM 760 C CA . MET A 1 95 ? 3.406 4.961 -3.082 1.00 68.69 95 MET A CA 1
ATOM 761 C C . MET A 1 95 ? 4.847 5.407 -3.357 1.00 68.69 95 MET A C 1
ATOM 763 O O . MET A 1 95 ? 5.291 5.306 -4.498 1.00 68.69 95 MET A O 1
ATOM 767 N N . ALA A 1 96 ? 5.591 5.859 -2.345 1.00 63.22 96 ALA A N 1
ATOM 768 C CA . ALA A 1 96 ? 6.966 6.327 -2.541 1.00 63.22 96 ALA A CA 1
ATOM 769 C C . ALA A 1 96 ? 7.906 5.195 -2.992 1.00 63.22 96 ALA A C 1
ATOM 771 O O . ALA A 1 96 ? 8.699 5.375 -3.913 1.00 63.22 96 ALA A O 1
ATOM 772 N N . ASN A 1 97 ? 7.762 4.001 -2.412 1.00 68.81 97 ASN A N 1
ATOM 773 C CA . ASN A 1 97 ? 8.590 2.857 -2.782 1.00 68.81 97 ASN A CA 1
ATOM 774 C C . ASN A 1 97 ? 8.181 2.208 -4.097 1.00 68.81 97 ASN A C 1
ATOM 776 O O . ASN A 1 97 ? 9.053 1.796 -4.849 1.00 68.81 97 ASN A O 1
ATOM 780 N N . VAL A 1 98 ? 6.883 2.123 -4.412 1.00 73.81 98 VAL A N 1
ATOM 781 C CA . VAL A 1 98 ? 6.451 1.640 -5.734 1.00 73.81 98 VAL A CA 1
ATOM 782 C C . VAL A 1 98 ? 7.005 2.554 -6.820 1.00 73.81 98 VAL A C 1
ATOM 784 O O . VAL A 1 98 ? 7.525 2.046 -7.811 1.00 73.81 98 VAL A O 1
ATOM 787 N N . LYS A 1 99 ? 6.982 3.876 -6.600 1.00 80.12 99 LYS A N 1
ATOM 788 C CA . LYS A 1 99 ? 7.605 4.830 -7.517 1.00 80.12 99 LYS A CA 1
ATOM 789 C C . LYS A 1 99 ? 9.116 4.622 -7.616 1.00 80.12 99 LYS A C 1
ATOM 791 O O . LYS A 1 99 ? 9.622 4.416 -8.713 1.00 80.12 99 LYS A O 1
ATOM 796 N N . GLY A 1 100 ? 9.823 4.608 -6.485 1.00 77.50 100 GLY A N 1
ATOM 797 C CA . GLY A 1 100 ? 11.279 4.435 -6.439 1.00 77.50 100 GLY A CA 1
ATOM 798 C C . GLY A 1 100 ? 11.761 3.101 -7.019 1.00 77.50 100 GLY A C 1
ATOM 799 O O . GLY A 1 100 ? 12.664 3.082 -7.850 1.00 77.50 100 GLY A O 1
ATOM 800 N N . THR A 1 101 ? 11.115 1.992 -6.654 1.00 83.69 101 THR A N 1
ATOM 801 C CA . THR A 1 101 ? 11.414 0.646 -7.168 1.00 83.69 101 THR A CA 1
ATOM 802 C C . THR A 1 101 ? 11.154 0.562 -8.667 1.00 83.69 101 THR A C 1
ATOM 804 O O . THR A 1 101 ? 11.992 0.045 -9.400 1.00 83.69 101 THR A O 1
ATOM 807 N N . ALA A 1 102 ? 10.028 1.097 -9.148 1.00 86.69 102 ALA A N 1
ATOM 808 C CA . ALA A 1 102 ? 9.729 1.111 -10.576 1.00 86.69 102 ALA A CA 1
ATOM 809 C C . ALA A 1 102 ? 10.708 2.000 -11.359 1.00 86.69 102 ALA A C 1
ATOM 811 O O . ALA A 1 102 ? 11.161 1.596 -12.427 1.00 86.69 102 ALA A O 1
ATOM 812 N N . SER A 1 103 ? 11.099 3.162 -10.819 1.00 85.56 103 SER A N 1
ATOM 813 C CA . SER A 1 103 ? 12.151 4.009 -11.400 1.00 85.56 103 SER A CA 1
ATOM 814 C C . SER A 1 103 ? 13.483 3.265 -11.491 1.00 85.56 103 SER A C 1
ATOM 816 O O . SER A 1 103 ? 14.103 3.240 -12.552 1.00 85.56 103 SER A O 1
ATOM 818 N N . ALA A 1 104 ? 13.903 2.603 -10.410 1.00 87.44 104 ALA A N 1
ATOM 819 C CA . ALA A 1 104 ? 15.138 1.824 -10.385 1.00 87.44 104 ALA A CA 1
ATOM 820 C C . ALA A 1 104 ? 15.092 0.628 -11.351 1.00 87.44 104 ALA A C 1
ATOM 822 O O . ALA A 1 104 ? 16.093 0.323 -11.999 1.00 87.44 104 ALA A O 1
ATOM 823 N N . ALA A 1 105 ? 13.938 -0.035 -11.477 1.00 90.75 105 ALA A N 1
ATOM 824 C CA . ALA A 1 105 ? 13.733 -1.113 -12.437 1.00 90.75 105 ALA A CA 1
ATOM 825 C C . ALA A 1 105 ? 13.833 -0.600 -13.881 1.00 90.75 105 ALA A C 1
ATOM 827 O O . ALA A 1 105 ? 14.564 -1.187 -14.673 1.00 90.75 105 ALA A O 1
ATOM 828 N N . LEU A 1 106 ? 13.177 0.520 -14.212 1.00 93.25 106 LEU A N 1
ATOM 829 C CA . LEU A 1 106 ? 13.249 1.147 -15.540 1.00 93.25 106 LEU A CA 1
ATOM 830 C C . LEU A 1 106 ? 14.681 1.488 -15.942 1.00 93.25 106 LEU A C 1
ATOM 832 O O . LEU A 1 106 ? 15.083 1.174 -17.056 1.00 93.25 106 LEU A O 1
ATOM 836 N N . MET A 1 107 ? 15.464 2.073 -15.032 1.00 89.81 107 MET A N 1
ATOM 837 C CA . MET A 1 107 ? 16.864 2.429 -15.297 1.00 89.81 107 MET A CA 1
ATOM 838 C C . MET A 1 107 ? 17.748 1.215 -15.621 1.00 89.81 107 MET A C 1
ATOM 840 O O . MET A 1 107 ? 18.789 1.371 -16.253 1.00 89.81 107 MET A O 1
ATOM 844 N N . LYS A 1 108 ? 17.347 0.014 -15.189 1.00 93.25 108 LYS A N 1
ATOM 845 C CA . LYS A 1 108 ? 18.074 -1.242 -15.418 1.00 93.25 108 LYS A CA 1
ATOM 846 C C . LYS A 1 108 ? 17.493 -2.081 -16.558 1.00 93.25 108 LYS A C 1
ATOM 848 O O . LYS A 1 108 ? 18.129 -3.051 -16.963 1.00 93.25 108 LYS A O 1
ATOM 853 N N . MET A 1 109 ? 16.297 -1.757 -17.054 1.00 94.00 109 MET A N 1
ATOM 854 C CA . MET A 1 109 ? 15.636 -2.557 -18.082 1.00 94.00 109 MET A CA 1
ATOM 855 C C . MET A 1 109 ? 16.415 -2.535 -19.395 1.00 94.00 109 MET A C 1
ATOM 857 O O . MET A 1 109 ? 16.819 -1.481 -19.879 1.00 94.00 109 MET A O 1
ATOM 861 N N . LYS A 1 110 ? 16.544 -3.714 -20.002 1.00 94.06 110 LYS A N 1
ATOM 862 C CA . LYS A 1 110 ? 16.989 -3.909 -21.382 1.00 94.06 110 LYS A CA 1
ATOM 863 C C . LYS A 1 110 ? 16.074 -4.912 -22.072 1.00 94.06 110 LYS A C 1
ATOM 865 O O . LYS A 1 110 ? 15.464 -5.741 -21.399 1.00 94.06 110 LYS A O 1
ATOM 870 N N . MET A 1 111 ? 15.939 -4.807 -23.388 1.00 93.62 111 MET A N 1
ATOM 871 C CA . MET A 1 111 ? 15.188 -5.754 -24.210 1.00 93.62 111 MET A CA 1
ATOM 872 C C . MET A 1 111 ? 15.992 -7.047 -24.408 1.00 93.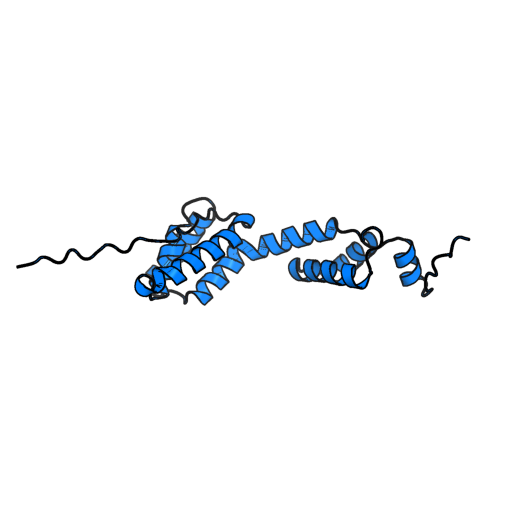62 111 MET A C 1
ATOM 874 O O . MET A 1 111 ? 17.093 -7.029 -24.971 1.00 93.62 111 MET A O 1
ATOM 878 N N . GLU A 1 112 ? 15.432 -8.174 -23.974 1.00 91.00 112 GLU A N 1
ATOM 879 C CA . GLU A 1 112 ? 16.141 -9.456 -23.830 1.00 91.00 112 GLU A CA 1
ATOM 880 C C . GLU A 1 112 ? 16.277 -10.234 -25.135 1.00 91.00 112 GLU A C 1
ATOM 882 O O . GLU A 1 112 ? 15.388 -10.161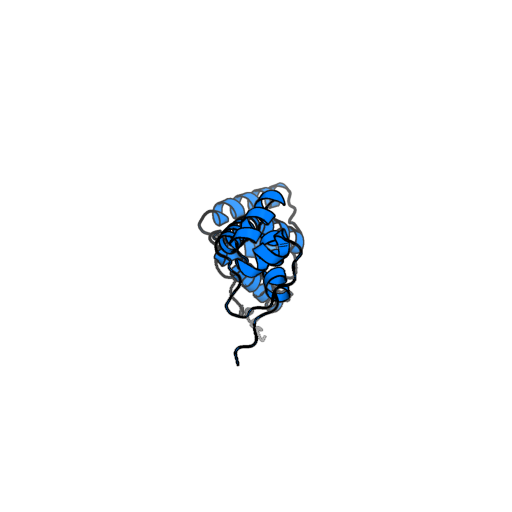 -25.985 1.00 91.00 112 GLU A O 1
ATOM 887 N N . GLN A 1 113 ? 17.391 -10.966 -25.312 1.00 85.44 113 GLN A N 1
ATOM 888 C CA . GLN A 1 113 ? 17.641 -11.992 -26.351 1.00 85.44 113 GLN A CA 1
ATOM 889 C C . GLN A 1 113 ? 16.376 -12.559 -27.028 1.00 85.44 113 GLN A C 1
ATOM 891 O O . GLN A 1 113 ? 15.739 -13.401 -26.417 1.00 85.44 113 GLN A O 1
ATOM 896 N N . GLY A 1 114 ? 15.975 -12.142 -28.236 1.00 85.56 114 GLY A N 1
ATOM 897 C CA . GLY A 1 114 ? 14.788 -12.725 -28.902 1.00 85.56 114 GLY A CA 1
ATOM 898 C C . GLY A 1 114 ? 13.403 -12.344 -28.336 1.00 85.56 114 GLY A C 1
ATOM 899 O O . GLY A 1 114 ? 12.394 -12.846 -28.822 1.00 85.56 114 GLY A O 1
ATOM 900 N N . GLU A 1 115 ? 13.319 -11.435 -27.362 1.00 88.94 115 GLU A N 1
ATOM 901 C CA . GLU A 1 115 ? 12.060 -10.852 -26.881 1.00 88.94 115 GLU A CA 1
ATOM 902 C C . GLU A 1 115 ? 11.358 -10.048 -27.989 1.00 88.94 115 GLU A C 1
ATOM 904 O O . GLU A 1 115 ? 11.993 -9.304 -28.737 1.00 88.94 115 GLU A O 1
ATOM 909 N N . ASN A 1 116 ? 10.030 -10.159 -28.076 1.00 89.69 116 ASN A N 1
ATOM 910 C CA . ASN A 1 116 ? 9.208 -9.335 -28.963 1.00 89.69 116 ASN A CA 1
ATOM 911 C C . ASN A 1 116 ? 9.038 -7.913 -28.388 1.00 89.69 116 ASN A C 1
ATOM 913 O O . ASN A 1 116 ? 8.744 -7.741 -27.203 1.00 89.69 116 ASN A O 1
ATOM 917 N N . ALA A 1 117 ? 9.128 -6.893 -29.248 1.00 87.19 117 ALA A N 1
ATOM 918 C CA . ALA A 1 117 ? 8.885 -5.488 -28.918 1.00 87.19 117 ALA A CA 1
ATOM 919 C C . ALA A 1 117 ? 7.549 -5.231 -28.190 1.00 87.19 117 ALA A C 1
ATOM 921 O O . ALA A 1 117 ? 7.502 -4.403 -27.287 1.00 87.19 117 ALA A O 1
ATOM 922 N N . VAL A 1 118 ? 6.469 -5.951 -28.512 1.00 90.19 118 VAL A N 1
ATOM 923 C CA . VAL A 1 118 ? 5.169 -5.809 -27.826 1.00 90.19 118 VAL A CA 1
ATOM 924 C C . VAL A 1 118 ? 5.254 -6.250 -26.360 1.00 90.19 118 VAL A C 1
ATOM 926 O O . VAL A 1 118 ? 4.714 -5.580 -25.475 1.00 90.19 118 VAL A O 1
ATOM 929 N N . ALA A 1 119 ? 5.963 -7.347 -26.080 1.00 91.25 119 ALA A N 1
ATOM 930 C CA . ALA A 1 119 ? 6.157 -7.844 -24.718 1.00 91.25 119 ALA A CA 1
ATOM 931 C C . ALA A 1 119 ? 7.049 -6.887 -23.913 1.00 91.25 119 ALA A C 1
ATOM 933 O O . ALA A 1 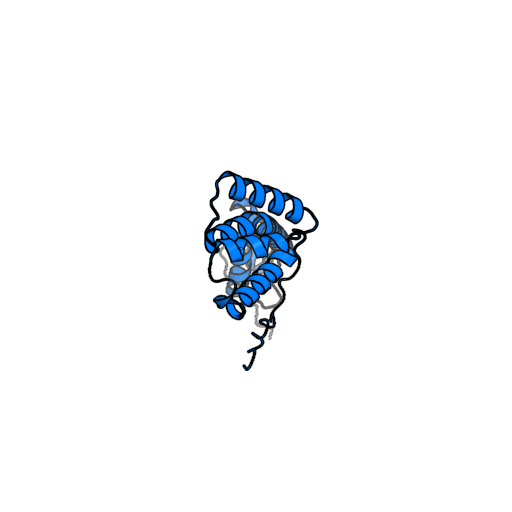119 ? 6.689 -6.486 -22.800 1.00 91.25 119 ALA A O 1
ATOM 934 N N . PHE A 1 120 ? 8.140 -6.428 -24.533 1.00 94.31 120 PHE A N 1
ATOM 935 C CA . PHE A 1 120 ? 9.023 -5.414 -23.966 1.00 94.31 120 PHE A CA 1
ATOM 936 C C . PHE A 1 120 ? 8.265 -4.120 -23.627 1.00 94.31 120 PHE A C 1
ATOM 938 O O . PHE A 1 120 ? 8.315 -3.643 -22.491 1.00 94.31 120 PHE A O 1
ATOM 945 N N . ASN A 1 121 ? 7.486 -3.591 -24.577 1.00 92.25 121 ASN A N 1
ATOM 946 C CA . ASN A 1 121 ? 6.677 -2.384 -24.394 1.00 92.25 121 ASN A CA 1
ATOM 947 C C . ASN A 1 121 ? 5.693 -2.536 -23.241 1.00 92.25 121 ASN A C 1
ATOM 949 O O . ASN A 1 121 ? 5.542 -1.619 -22.435 1.00 92.25 121 ASN A O 1
ATOM 953 N N . SER A 1 122 ? 5.063 -3.703 -23.119 1.00 92.56 122 SER A N 1
ATOM 954 C CA . SER A 1 122 ? 4.087 -3.969 -22.064 1.00 92.56 122 SER A CA 1
ATOM 955 C C . SER A 1 122 ? 4.717 -3.871 -20.669 1.00 92.56 122 SER A C 1
ATOM 957 O O . SER A 1 122 ? 4.207 -3.148 -19.806 1.00 92.56 122 SER A O 1
ATOM 959 N N . ARG A 1 123 ? 5.865 -4.526 -20.439 1.00 94.56 123 ARG A N 1
ATOM 960 C CA . ARG A 1 123 ? 6.556 -4.456 -19.135 1.00 94.56 123 ARG A CA 1
ATOM 961 C C . ARG A 1 123 ? 7.218 -3.102 -18.874 1.00 94.56 123 ARG A C 1
ATOM 963 O O . ARG A 1 123 ? 7.242 -2.658 -17.721 1.00 94.56 123 ARG A O 1
ATOM 970 N N . PHE A 1 124 ? 7.711 -2.432 -19.916 1.00 94.50 124 PHE A N 1
ATOM 971 C CA . PHE A 1 124 ? 8.278 -1.089 -19.811 1.00 94.50 124 PHE A CA 1
ATOM 972 C C . PHE A 1 124 ? 7.204 -0.082 -19.381 1.00 94.50 124 PHE A C 1
ATOM 974 O O . PHE A 1 124 ? 7.347 0.577 -18.350 1.00 94.50 124 PHE A O 1
ATOM 981 N N . MET A 1 125 ? 6.076 -0.031 -20.098 1.00 93.38 125 MET A N 1
ATOM 982 C CA . MET A 1 125 ? 4.977 0.896 -19.807 1.00 93.38 125 MET A CA 1
ATOM 983 C C . MET A 1 125 ? 4.342 0.641 -18.439 1.00 93.38 125 MET A C 1
ATOM 985 O O . MET A 1 125 ? 3.950 1.589 -17.756 1.00 93.38 125 MET A O 1
ATOM 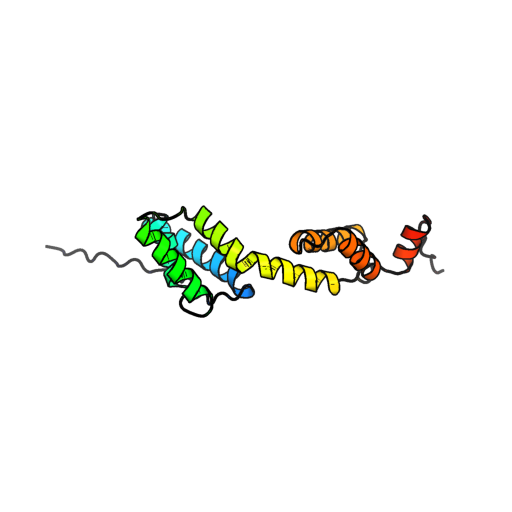989 N N . LEU A 1 126 ? 4.283 -0.618 -17.990 1.00 91.88 126 LEU A N 1
ATOM 990 C CA . LEU A 1 126 ? 3.839 -0.949 -16.636 1.00 91.88 126 LEU A CA 1
ATOM 991 C C . LEU A 1 126 ? 4.715 -0.282 -15.566 1.00 91.88 126 LEU A C 1
ATOM 993 O O . LEU A 1 126 ? 4.187 0.275 -14.602 1.00 91.88 126 LEU A O 1
ATOM 997 N N . ASN A 1 127 ? 6.041 -0.327 -15.719 1.00 89.81 127 ASN A N 1
ATOM 998 C CA . ASN A 1 127 ? 6.947 0.296 -14.758 1.00 89.81 127 ASN A CA 1
ATOM 999 C C . ASN A 1 127 ? 6.960 1.823 -14.900 1.00 89.81 127 ASN A C 1
ATOM 1001 O O . ASN A 1 127 ? 6.958 2.500 -13.878 1.00 89.81 127 ASN A O 1
ATOM 1005 N N . ALA A 1 128 ? 6.867 2.372 -16.117 1.00 88.88 128 ALA A N 1
ATOM 1006 C CA . ALA A 1 128 ? 6.768 3.819 -16.350 1.00 88.88 128 ALA A CA 1
ATOM 1007 C C . ALA A 1 128 ? 5.533 4.437 -15.672 1.00 88.88 128 ALA A C 1
ATOM 1009 O O . ALA A 1 128 ? 5.619 5.463 -14.997 1.00 88.88 128 ALA A O 1
ATOM 1010 N N . ARG A 1 129 ? 4.380 3.761 -15.758 1.00 87.06 129 ARG A N 1
ATOM 1011 C CA . ARG A 1 129 ? 3.159 4.181 -15.053 1.00 87.06 129 ARG A CA 1
ATOM 1012 C C . ARG A 1 129 ? 3.319 4.126 -13.533 1.00 87.06 129 ARG A C 1
ATOM 1014 O O . ARG A 1 129 ? 2.861 5.027 -12.838 1.00 87.06 129 ARG A O 1
ATOM 1021 N N . LYS A 1 130 ? 3.965 3.078 -13.009 1.00 84.50 130 LYS A N 1
ATOM 1022 C CA . LYS A 1 130 ? 4.205 2.911 -11.563 1.00 84.50 130 LYS A CA 1
ATOM 1023 C C . LYS A 1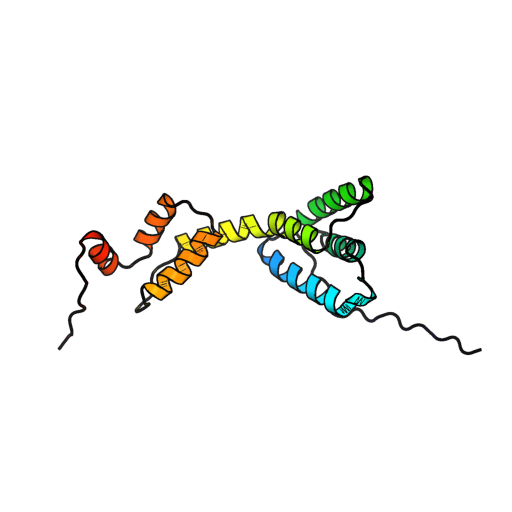 130 ? 5.207 3.923 -11.007 1.00 84.50 130 LYS A C 1
ATOM 1025 O O . LYS A 1 130 ? 5.048 4.345 -9.865 1.00 84.50 130 LYS A O 1
ATOM 1030 N N . SER A 1 131 ? 6.219 4.294 -11.788 1.00 85.19 131 SER A N 1
ATOM 1031 C CA . SER A 1 131 ? 7.253 5.253 -11.392 1.00 85.19 131 SER A CA 1
ATOM 1032 C C . SER A 1 131 ? 6.759 6.696 -11.419 1.00 85.19 131 SER A C 1
ATOM 1034 O O . SER A 1 131 ? 7.178 7.505 -10.592 1.00 85.19 131 SER A O 1
ATOM 1036 N N . GLY A 1 132 ? 5.833 7.013 -12.330 1.00 84.81 132 GLY A N 1
ATOM 1037 C CA . GLY A 1 132 ? 5.366 8.380 -12.547 1.00 84.81 132 GLY A CA 1
ATOM 1038 C C . GLY A 1 132 ? 6.435 9.274 -13.177 1.00 84.81 132 GLY A C 1
ATOM 1039 O O . GLY A 1 132 ? 6.429 10.478 -12.934 1.00 84.81 132 GLY A O 1
ATOM 1040 N N . ILE A 1 133 ? 7.372 8.690 -13.936 1.00 85.81 133 ILE A N 1
ATOM 1041 C CA . ILE A 1 133 ? 8.359 9.454 -14.709 1.00 85.81 133 ILE A CA 1
ATOM 1042 C C . ILE A 1 133 ? 7.666 10.284 -15.795 1.00 85.81 133 ILE A C 1
ATOM 1044 O O . ILE A 1 133 ? 6.649 9.871 -16.351 1.00 85.81 133 ILE A O 1
ATOM 1048 N N . ASN A 1 134 ? 8.221 11.457 -16.100 1.00 89.12 134 ASN A N 1
ATOM 1049 C CA . ASN A 1 134 ? 7.711 12.307 -17.174 1.00 89.12 134 ASN A CA 1
ATOM 1050 C C . ASN A 1 134 ? 8.075 11.744 -18.566 1.00 89.12 134 ASN A C 1
ATOM 1052 O O . ASN A 1 134 ? 8.912 10.846 -18.696 1.00 89.12 134 ASN A O 1
ATOM 1056 N N . ASN A 1 135 ? 7.444 12.286 -19.612 1.00 86.25 135 ASN A N 1
ATOM 1057 C CA . ASN A 1 135 ? 7.603 11.793 -20.984 1.00 86.25 135 ASN A CA 1
ATOM 1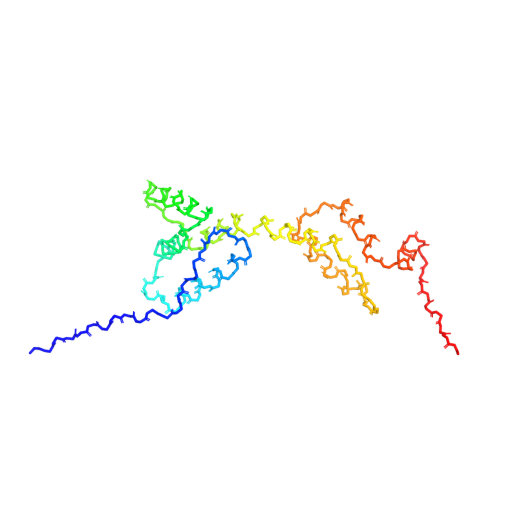058 C C . ASN A 1 135 ? 9.043 11.910 -21.503 1.00 86.25 135 ASN A C 1
ATOM 1060 O O . ASN A 1 135 ? 9.515 11.015 -22.196 1.00 86.25 135 ASN A O 1
ATOM 1064 N N . GLU A 1 136 ? 9.751 12.980 -21.148 1.00 87.56 136 GLU A N 1
ATOM 1065 C CA . GLU A 1 136 ? 11.125 13.217 -21.594 1.00 87.56 136 GLU A CA 1
ATOM 1066 C C . GLU A 1 136 ? 12.091 12.171 -21.017 1.00 87.56 136 GLU A C 1
ATOM 1068 O O . GLU A 1 136 ? 12.819 11.500 -21.753 1.00 87.56 136 GLU A O 1
ATOM 1073 N N . ALA A 1 137 ? 12.020 11.932 -19.704 1.00 86.12 137 ALA A N 1
ATOM 1074 C CA . ALA A 1 137 ? 12.774 10.873 -19.041 1.00 86.12 137 ALA A CA 1
ATOM 1075 C C . ALA A 1 137 ? 12.402 9.485 -19.580 1.00 86.12 137 ALA A C 1
ATOM 1077 O O . ALA A 1 137 ? 13.275 8.634 -19.761 1.00 86.12 137 ALA A O 1
ATOM 1078 N N . MET A 1 138 ? 11.120 9.254 -19.875 1.00 89.88 138 MET A N 1
ATOM 1079 C CA . MET A 1 138 ? 10.642 7.996 -20.445 1.00 89.88 138 MET A CA 1
ATOM 1080 C C . MET A 1 138 ? 11.272 7.707 -21.811 1.00 89.88 138 MET A C 1
ATOM 1082 O O . MET A 1 138 ? 11.744 6.589 -22.017 1.00 89.88 138 MET A O 1
ATOM 1086 N N . ILE A 1 139 ? 11.337 8.697 -22.709 1.00 87.88 139 ILE A N 1
ATOM 1087 C CA . ILE A 1 139 ? 11.963 8.556 -24.035 1.00 87.88 139 ILE A CA 1
ATOM 1088 C C . ILE A 1 139 ? 13.446 8.200 -23.892 1.00 87.88 139 ILE A C 1
ATOM 1090 O O . ILE A 1 139 ? 13.901 7.223 -24.489 1.00 87.88 139 ILE A O 1
ATOM 1094 N N . MET A 1 140 ? 14.185 8.933 -23.052 1.00 88.94 140 MET A N 1
ATOM 1095 C CA . MET A 1 140 ? 15.616 8.686 -22.837 1.00 88.94 140 MET A CA 1
ATOM 1096 C C . MET A 1 140 ? 15.895 7.279 -22.300 1.00 88.94 140 MET A C 1
ATOM 1098 O O . MET A 1 140 ? 16.831 6.609 -22.742 1.00 88.94 140 MET A O 1
ATOM 1102 N N . ILE A 1 141 ? 15.099 6.817 -21.332 1.00 92.31 141 ILE A N 1
ATOM 1103 C CA . ILE A 1 141 ? 15.265 5.480 -20.751 1.00 92.31 141 ILE A CA 1
ATOM 1104 C C . ILE A 1 141 ? 14.881 4.408 -21.778 1.00 92.31 141 ILE A C 1
ATOM 1106 O O . ILE A 1 141 ? 15.589 3.412 -21.911 1.00 92.31 141 ILE A O 1
ATOM 1110 N N . TYR A 1 142 ? 13.807 4.620 -22.541 1.00 92.12 142 TYR A N 1
ATOM 1111 C CA . TYR A 1 142 ? 13.348 3.674 -23.555 1.00 92.12 142 TYR A CA 1
ATOM 1112 C C . TYR A 1 142 ? 14.391 3.473 -24.664 1.00 92.12 142 TYR A C 1
ATOM 1114 O O . TYR A 1 142 ? 14.719 2.335 -24.996 1.00 92.12 142 TYR A O 1
ATOM 1122 N N . GLN A 1 143 ? 14.989 4.558 -25.168 1.00 89.69 143 GLN A N 1
ATOM 1123 C CA . GLN A 1 143 ? 16.059 4.506 -26.173 1.00 89.69 143 GLN A CA 1
ATOM 1124 C C . GLN A 1 143 ? 17.282 3.711 -25.697 1.00 89.69 143 GLN A C 1
ATOM 1126 O O . GLN A 1 143 ? 17.868 2.965 -26.477 1.00 89.69 143 GLN A O 1
ATOM 1131 N N . LYS A 1 144 ? 17.651 3.833 -24.414 1.00 89.94 144 LYS A N 1
ATOM 1132 C CA . LYS A 1 144 ? 18.758 3.071 -23.806 1.00 89.94 144 LYS A CA 1
ATOM 1133 C C . LYS A 1 144 ? 18.428 1.593 -23.587 1.00 89.94 144 LYS A C 1
ATOM 1135 O O . LYS A 1 144 ? 19.340 0.774 -23.491 1.00 89.94 144 LYS A O 1
ATOM 1140 N N . ALA A 1 145 ? 17.146 1.265 -23.456 1.00 91.00 145 ALA A N 1
ATOM 1141 C CA . ALA A 1 145 ? 16.686 -0.073 -23.113 1.00 91.00 145 ALA A CA 1
ATOM 1142 C C . ALA A 1 145 ? 16.452 -0.967 -24.345 1.00 91.00 145 ALA A C 1
ATOM 1144 O O . ALA A 1 145 ? 16.562 -2.191 -24.238 1.00 91.00 145 ALA A O 1
ATOM 1145 N N . ILE A 1 146 ? 16.147 -0.389 -25.511 1.00 90.19 146 ILE A N 1
ATOM 1146 C CA . ILE A 1 146 ? 15.966 -1.139 -26.764 1.00 90.19 146 ILE A CA 1
ATOM 1147 C C . ILE A 1 146 ? 17.299 -1.463 -27.450 1.00 90.19 146 ILE A C 1
ATOM 1149 O O . ILE A 1 146 ? 18.325 -0.829 -27.215 1.00 90.19 146 ILE A O 1
ATOM 1153 N N . ARG A 1 147 ? 17.297 -2.467 -28.334 1.00 81.06 147 ARG A N 1
ATOM 1154 C CA . ARG A 1 147 ? 18.509 -2.850 -29.072 1.00 81.06 147 ARG A CA 1
ATOM 1155 C C . ARG A 1 147 ? 18.874 -1.856 -30.182 1.00 81.06 147 ARG A C 1
ATOM 1157 O O . ARG A 1 147 ? 17.965 -1.348 -30.843 1.00 81.06 147 ARG A O 1
ATOM 1164 N N . PRO A 1 148 ? 20.176 -1.703 -30.510 1.00 78.25 148 PRO A N 1
ATOM 1165 C CA . PRO A 1 148 ? 20.629 -0.801 -31.569 1.00 78.25 148 PRO A CA 1
ATOM 1166 C C . PRO A 1 148 ? 19.970 -1.005 -32.946 1.00 78.25 148 PRO A C 1
ATOM 1168 O O . PRO A 1 148 ? 19.602 -0.000 -33.547 1.00 78.25 148 PRO A O 1
ATOM 1171 N N . PRO A 1 149 ? 19.736 -2.236 -33.458 1.00 74.88 149 PRO A N 1
ATOM 1172 C CA . PRO A 1 149 ? 19.078 -2.410 -34.758 1.00 74.88 149 PRO A CA 1
ATOM 1173 C C . PRO A 1 149 ? 17.636 -1.888 -34.787 1.00 74.88 149 PRO A C 1
ATOM 1175 O O . PRO A 1 149 ? 17.215 -1.296 -35.776 1.00 74.88 149 PRO A O 1
ATOM 1178 N N . LEU A 1 150 ? 16.890 -2.057 -33.690 1.00 72.75 150 LEU A N 1
ATOM 1179 C CA . LEU A 1 150 ? 15.519 -1.552 -33.566 1.00 72.75 150 LEU A CA 1
ATOM 1180 C C . LEU A 1 150 ? 15.496 -0.036 -33.369 1.00 72.75 150 LEU A C 1
ATOM 1182 O O . LEU A 1 150 ? 14.653 0.637 -33.952 1.00 72.75 150 LEU A O 1
ATOM 1186 N N . LEU A 1 151 ? 16.446 0.503 -32.601 1.00 73.25 151 LEU A N 1
ATOM 1187 C CA . LEU A 1 151 ? 16.636 1.946 -32.465 1.00 73.25 151 LEU A CA 1
ATOM 1188 C C . LEU A 1 151 ? 16.954 2.583 -33.826 1.00 73.25 151 LEU A C 1
ATOM 1190 O O . LEU A 1 151 ? 16.338 3.573 -34.202 1.00 73.25 151 LEU A O 1
ATOM 1194 N N . CYS A 1 152 ? 17.861 1.977 -34.594 1.00 69.56 152 CYS A N 1
ATOM 1195 C CA . CYS A 1 152 ? 18.203 2.417 -35.943 1.00 69.56 152 CYS A CA 1
ATOM 1196 C C . CYS A 1 152 ? 16.988 2.349 -36.881 1.00 69.56 152 CYS A C 1
ATOM 1198 O O . CYS A 1 152 ? 16.705 3.319 -37.581 1.00 69.56 152 CYS A O 1
ATOM 1200 N N . GLY A 1 153 ? 16.218 1.256 -36.856 1.00 73.56 153 GLY A N 1
ATOM 1201 C CA . GLY A 1 153 ? 14.985 1.135 -37.641 1.00 73.56 153 GLY A CA 1
ATOM 1202 C C . GLY A 1 153 ? 13.941 2.201 -37.288 1.00 73.56 153 GLY A C 1
ATOM 1203 O O . GLY A 1 153 ? 13.393 2.838 -38.184 1.00 73.56 153 GLY A O 1
ATOM 1204 N N . ALA A 1 154 ? 13.730 2.468 -35.995 1.00 71.06 154 ALA A N 1
ATOM 1205 C CA . ALA A 1 154 ? 12.795 3.489 -35.520 1.00 71.06 154 ALA A CA 1
ATOM 1206 C C . ALA A 1 154 ? 13.223 4.921 -35.891 1.00 71.06 154 ALA A C 1
ATOM 1208 O O . ALA A 1 154 ? 12.376 5.736 -36.242 1.00 71.06 154 ALA A O 1
ATOM 1209 N N . LEU A 1 155 ? 14.524 5.226 -35.842 1.00 71.19 155 LEU A N 1
ATOM 1210 C CA . LEU A 1 155 ? 15.059 6.549 -36.191 1.00 71.19 155 LEU A CA 1
ATOM 1211 C C . LEU A 1 155 ? 15.138 6.786 -37.704 1.00 71.19 155 LEU A C 1
ATOM 1213 O O . LEU A 1 155 ? 15.047 7.925 -38.150 1.00 71.19 155 LEU A O 1
ATOM 1217 N N . THR A 1 156 ? 15.335 5.728 -38.495 1.00 74.62 156 THR A N 1
ATOM 1218 C CA . THR A 1 156 ? 15.552 5.834 -39.950 1.00 74.62 156 THR A CA 1
ATOM 1219 C C . THR A 1 156 ? 14.324 5.473 -40.786 1.00 74.62 156 THR A C 1
ATOM 1221 O O . THR A 1 156 ? 14.377 5.583 -42.008 1.00 74.62 156 THR A O 1
ATOM 1224 N N . GLY A 1 157 ? 13.235 5.012 -40.159 1.00 60.09 157 GLY A N 1
ATOM 1225 C CA . GLY A 1 157 ? 12.011 4.582 -40.845 1.00 60.09 157 GLY A CA 1
ATOM 1226 C C . GLY A 1 157 ? 12.172 3.319 -41.702 1.00 60.09 157 GLY A C 1
ATOM 1227 O O . GLY A 1 157 ? 11.296 3.011 -42.507 1.00 60.09 157 GLY A O 1
ATOM 1228 N N . ARG A 1 158 ? 13.284 2.581 -41.566 1.00 56.97 158 ARG A N 1
ATOM 1229 C CA . ARG A 1 158 ? 13.563 1.367 -42.348 1.00 56.97 158 ARG A CA 1
ATOM 1230 C C . ARG A 1 158 ? 13.262 0.108 -41.537 1.00 56.97 158 ARG A C 1
ATOM 1232 O O . ARG A 1 158 ? 13.818 -0.094 -40.459 1.00 56.97 158 ARG A O 1
ATOM 1239 N N . ASN A 1 159 ? 12.419 -0.770 -42.082 1.00 52.16 159 ASN A N 1
ATOM 1240 C CA . ASN A 1 159 ? 12.146 -2.084 -41.499 1.00 52.16 159 ASN A CA 1
ATOM 1241 C C . ASN A 1 159 ? 13.405 -2.965 -41.557 1.00 52.16 159 ASN A C 1
ATOM 1243 O O . ASN A 1 159 ? 13.949 -3.221 -42.632 1.00 52.16 159 ASN A O 1
ATOM 1247 N N . TYR A 1 160 ? 13.862 -3.440 -40.396 1.00 58.28 160 TYR A N 1
ATOM 1248 C CA . TYR A 1 160 ? 14.978 -4.378 -40.298 1.00 58.28 160 TYR A CA 1
ATOM 1249 C C . TYR A 1 160 ? 14.541 -5.762 -40.798 1.00 58.28 160 TYR A C 1
ATOM 1251 O O . TYR A 1 160 ? 13.688 -6.402 -40.185 1.00 58.28 160 TYR A O 1
ATOM 1259 N N . SER A 1 161 ? 15.134 -6.225 -41.901 1.00 53.69 161 SER A N 1
ATOM 1260 C CA . SER A 1 161 ? 15.005 -7.611 -42.363 1.00 53.69 161 SER A CA 1
ATOM 1261 C C . SER A 1 161 ? 16.187 -8.414 -41.815 1.00 53.69 161 SER A C 1
ATOM 1263 O O . SER A 1 161 ? 17.326 -8.096 -42.165 1.00 53.69 161 SER A O 1
ATOM 1265 N N . PRO A 1 162 ? 15.974 -9.425 -40.953 1.00 52.34 162 PRO A N 1
ATOM 1266 C CA . PRO A 1 162 ? 17.064 -10.292 -40.540 1.00 52.34 162 PRO A CA 1
ATOM 1267 C C . PRO A 1 162 ? 17.504 -11.115 -41.755 1.00 52.34 162 PRO A C 1
ATOM 1269 O O . PRO A 1 162 ? 16.696 -11.815 -42.369 1.00 52.34 162 PRO A O 1
ATOM 1272 N N . LEU A 1 163 ? 18.779 -10.992 -42.123 1.00 43.50 163 LEU A N 1
ATOM 1273 C CA . LEU A 1 163 ? 19.410 -11.813 -43.153 1.00 43.50 163 LEU A CA 1
ATOM 1274 C C . LEU A 1 163 ? 19.190 -13.292 -42.808 1.00 43.50 163 LEU A C 1
ATOM 1276 O O . LEU A 1 163 ? 19.618 -13.753 -41.750 1.00 43.50 163 LEU A O 1
ATOM 1280 N N . LYS A 1 164 ? 18.517 -14.030 -43.698 1.00 47.38 164 LYS A N 1
ATOM 1281 C CA . LYS A 1 164 ? 18.531 -15.494 -43.670 1.00 47.38 164 LYS A CA 1
ATOM 1282 C C . LYS A 1 164 ? 19.949 -15.933 -44.024 1.00 47.38 164 LYS A C 1
ATOM 1284 O O . LYS A 1 164 ? 20.393 -15.717 -45.147 1.00 47.38 164 LYS A O 1
ATOM 1289 N N . THR A 1 165 ? 20.656 -16.500 -43.057 1.00 47.53 165 THR A N 1
ATOM 1290 C CA . THR A 1 165 ? 21.915 -17.209 -43.287 1.00 47.53 165 THR A CA 1
ATOM 1291 C C . THR A 1 165 ? 21.608 -18.501 -44.039 1.00 47.53 165 THR A C 1
ATOM 1293 O O . THR A 1 165 ? 20.804 -19.302 -43.554 1.00 47.53 165 THR A O 1
ATOM 1296 N N . GLY A 1 166 ? 22.182 -18.637 -45.236 1.00 46.12 166 GLY A N 1
ATOM 1297 C CA . GLY A 1 166 ? 22.289 -19.907 -45.958 1.00 46.12 166 GLY A CA 1
ATOM 1298 C C . GLY A 1 166 ? 23.445 -20.749 -45.443 1.00 46.12 166 GLY A C 1
ATOM 1299 O O . GLY A 1 166 ? 24.298 -20.185 -44.720 1.00 46.12 166 GLY A O 1
#

pLDDT: mean 83.69, std 16.26, range [33.69, 98.06]

Sequence (166 aa):
MSNATASKPTMIGKIDDFNGTPDKAQRWILSTNLHFDINNTIYNSDKKKVYIALSYMKDGNAASWSKAKMTIYKEKNTYPTWADFMKTFTASFRMANVKGTASAALMKMKMEQGENAVAFNSRFMLNARKSGINNEAMIMIYQKAIRPPLLCGALTGRNYSPLKTG

Radius of gyration: 24.74 Å; chains: 1; bounding box: 49×40×83 Å

Organism: Serpula lacrymans var. lacrymans (strain S7.3) (NCBI:txid936435)

Foldseek 3Di:
DDDDDDDDDDQDQDQAADQLALVCLVVNVVSLVVRCVVCVVVVVAQVSSLLVSLVSNCHHVSVVVSVVQVVVCVVVVHDDGNVVSVVVSCVRRHLVVQLVVLVVCLQVAAQDDPHDPVVSCVSNVVSCVSNVDDPVVSVVSVLVRYDPVVNCCVVVVNDDDPDDDD